Protein AF-A0A9E3RB54-F1 (afdb_monomer)

Secondary structure (DSSP, 8-state):
----------HHHHHHHHHHHHHHHHTT-HHHHHHHHHHHHHH-TTSTTHHHHHHHHHHHHHHT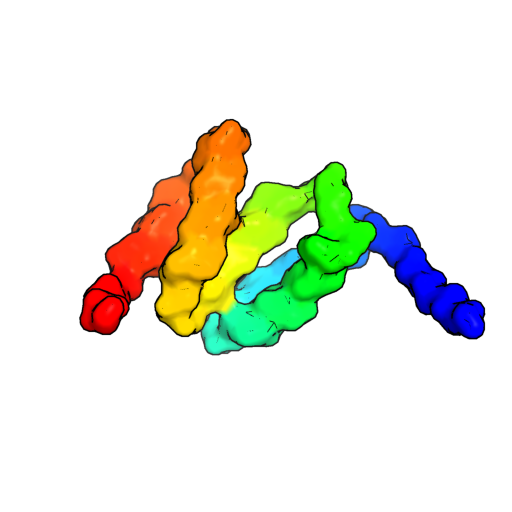T-HHHHHHHHHHHHHTT---HHHHHHHHTS-----

Nearest PDB structures (foldseek):
  6sn7-assembly1_D  TM=7.592E-01  e=3.018E-01  Escherichia coli
  2yhc-assembly1_A  TM=8.006E-01  e=1.336E+00  Escherichia coli BL21(DE3)
  5efr-assembly1_A  TM=7.717E-01  e=1.567E+00  Rhodothermus marinus
  5waq-assembly1_A  TM=6.931E-01  e=1.267E+00  Neisseria gonorrhoeae FA 1090
  2xev-assembly1_A  TM=7.670E-01  e=2.527E+00  Xanthomonas campestris

Radius of gyration: 14.22 Å; Cα contacts (8 Å, |Δi|>4): 94; chains: 1; bounding box: 31×40×40 Å

Mean predicted aligned error: 7.68 Å

pLDDT: mean 80.26, std 16.72, range [32.25, 97.06]

Foldseek 3Di:
DDPPPPPQCDPVLVVVLLVVLVVCLVVLNLVVSCVSLVVCVVPNPPDPCNLSSLLSNLLSCLSVVVLVVSVVSQVVCVVVVNRDPVSVVSSVVDPPPPD

Structure (mmCIF, N/CA/C/O backbone):
data_AF-A0A9E3RB54-F1
#
_entry.id   AF-A0A9E3RB54-F1
#
loop_
_atom_site.group_PDB
_atom_site.id
_atom_site.type_symbol
_atom_site.label_atom_id
_atom_site.label_alt_id
_atom_site.label_comp_id
_atom_site.label_asym_id
_atom_site.label_entity_id
_atom_site.label_seq_id
_atom_site.pdbx_PDB_ins_code
_atom_site.Cartn_x
_atom_site.Cartn_y
_atom_site.Cartn_z
_atom_site.occupancy
_atom_site.B_iso_or_equiv
_atom_site.auth_seq_id
_atom_site.auth_comp_id
_atom_site.auth_asym_id
_atom_site.auth_atom_id
_atom_site.pdbx_PDB_model_num
ATOM 1 N N . ARG A 1 1 ? 18.428 -25.695 -11.255 1.00 38.75 1 ARG A N 1
ATOM 2 C CA . ARG A 1 1 ? 18.640 -24.271 -10.910 1.00 38.75 1 ARG A CA 1
ATOM 3 C C . ARG A 1 1 ? 17.918 -23.487 -11.993 1.00 38.75 1 ARG A C 1
ATOM 5 O O . ARG A 1 1 ? 18.476 -23.298 -13.060 1.00 38.75 1 ARG A O 1
ATOM 12 N N . THR A 1 2 ? 16.621 -23.267 -11.813 1.00 39.12 2 THR A N 1
ATOM 13 C CA . THR A 1 2 ? 15.776 -22.613 -12.815 1.00 39.12 2 THR A CA 1
ATOM 14 C C . THR A 1 2 ? 16.006 -21.119 -12.698 1.00 39.12 2 THR A C 1
ATOM 16 O O . THR A 1 2 ? 15.720 -20.521 -11.663 1.00 39.12 2 THR A O 1
ATOM 19 N N . ASP A 1 3 ? 16.611 -20.575 -13.744 1.00 45.66 3 ASP A N 1
ATOM 20 C CA . ASP A 1 3 ? 16.7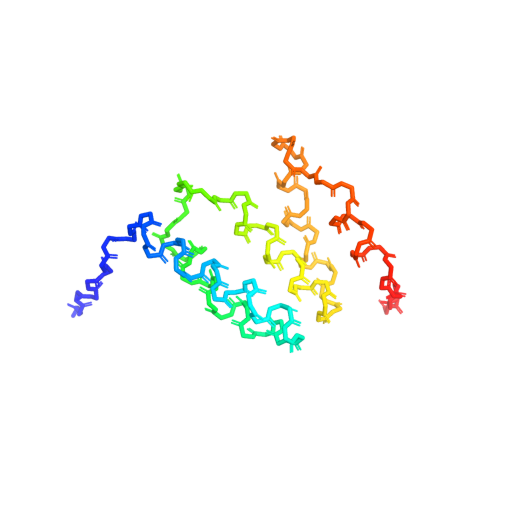87 -19.154 -13.987 1.00 45.66 3 ASP A CA 1
ATOM 21 C C . ASP A 1 3 ? 15.388 -18.557 -14.199 1.00 45.66 3 ASP A C 1
ATOM 23 O O . ASP A 1 3 ? 14.817 -18.620 -15.290 1.00 45.66 3 ASP A O 1
ATOM 27 N N . TRP A 1 4 ? 14.756 -18.093 -13.120 1.00 32.25 4 TRP A N 1
ATOM 28 C CA . TRP A 1 4 ? 13.556 -17.276 -13.235 1.00 32.25 4 TRP A CA 1
ATOM 29 C C . TRP A 1 4 ? 14.023 -15.910 -13.701 1.00 32.25 4 TRP A C 1
ATOM 31 O O . TRP A 1 4 ? 14.412 -15.075 -12.888 1.00 32.25 4 TRP A O 1
ATOM 41 N N . GLY A 1 5 ? 14.012 -15.723 -15.021 1.00 37.56 5 GLY A N 1
ATOM 42 C CA . GLY A 1 5 ? 14.182 -14.430 -15.660 1.00 37.56 5 GLY A CA 1
ATOM 43 C C . GLY A 1 5 ? 13.196 -13.437 -15.061 1.00 37.56 5 GLY A C 1
ATOM 44 O O . GLY A 1 5 ? 12.048 -13.341 -15.490 1.00 37.56 5 GLY A O 1
ATOM 45 N N . ALA A 1 6 ? 13.641 -12.705 -14.043 1.00 51.75 6 ALA A N 1
ATOM 46 C CA . ALA A 1 6 ? 12.993 -11.486 -13.627 1.00 51.75 6 ALA A CA 1
ATOM 47 C C . ALA A 1 6 ? 13.155 -10.540 -14.813 1.00 51.75 6 ALA A C 1
ATOM 49 O O . ALA A 1 6 ? 14.244 -10.018 -15.057 1.00 51.75 6 ALA A O 1
ATOM 50 N N . ALA A 1 7 ? 12.094 -10.398 -15.612 1.00 52.59 7 ALA A N 1
ATOM 51 C CA . ALA A 1 7 ? 12.030 -9.337 -16.601 1.00 52.59 7 ALA A CA 1
ATOM 52 C C . ALA A 1 7 ? 12.467 -8.040 -15.898 1.00 52.59 7 ALA A C 1
ATOM 54 O O . ALA A 1 7 ? 11.990 -7.786 -14.784 1.00 52.59 7 ALA A O 1
ATOM 55 N N . PRO A 1 8 ? 13.407 -7.267 -16.473 1.00 58.34 8 PRO A N 1
ATOM 56 C CA . PRO A 1 8 ? 13.888 -6.058 -15.829 1.00 58.34 8 PRO A CA 1
ATOM 57 C C . PRO A 1 8 ? 12.674 -5.178 -15.572 1.00 58.34 8 PRO A C 1
ATOM 59 O O . PRO A 1 8 ? 11.965 -4.823 -16.510 1.00 58.34 8 PRO A O 1
ATOM 62 N N . CYS A 1 9 ? 12.391 -4.888 -14.305 1.00 68.00 9 CYS A N 1
ATOM 63 C CA . CYS A 1 9 ? 11.248 -4.069 -13.957 1.00 68.00 9 CYS A CA 1
ATOM 64 C C . CYS A 1 9 ? 11.423 -2.682 -14.587 1.00 68.00 9 CYS A C 1
ATOM 66 O O . CYS A 1 9 ? 12.232 -1.867 -14.134 1.00 68.00 9 CYS A O 1
ATOM 68 N N . THR A 1 10 ? 10.685 -2.423 -15.663 1.00 80.06 10 THR 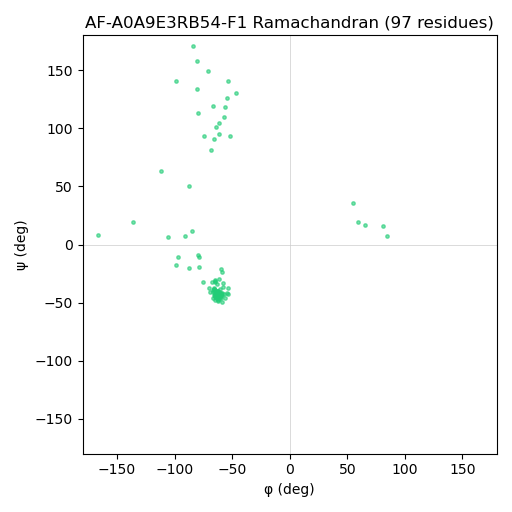A N 1
ATOM 69 C CA . THR A 1 10 ? 10.756 -1.140 -16.352 1.00 80.06 10 THR A CA 1
ATOM 70 C C . THR A 1 10 ? 9.914 -0.103 -15.613 1.00 80.06 10 THR A C 1
ATOM 72 O O . THR A 1 10 ? 8.961 -0.426 -14.903 1.00 80.06 10 THR A O 1
ATOM 75 N N . ILE A 1 11 ? 10.212 1.181 -15.829 1.00 80.69 11 ILE A N 1
ATOM 76 C CA . ILE A 1 11 ? 9.375 2.276 -15.312 1.00 80.69 11 ILE A CA 1
ATOM 77 C C . ILE A 1 11 ? 7.929 2.157 -15.824 1.00 80.69 11 ILE A C 1
ATOM 79 O O . ILE A 1 11 ? 6.990 2.480 -15.097 1.00 80.69 11 ILE A O 1
ATOM 83 N N . ALA A 1 12 ? 7.730 1.652 -17.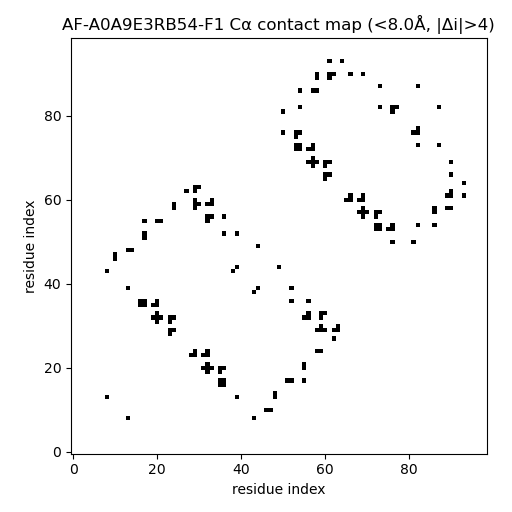046 1.00 84.38 12 ALA A N 1
ATOM 84 C CA . ALA A 1 12 ? 6.400 1.416 -17.601 1.00 84.38 12 ALA A CA 1
ATOM 85 C C . ALA A 1 12 ? 5.639 0.329 -16.822 1.00 84.38 12 ALA A C 1
ATOM 87 O O . ALA A 1 12 ? 4.471 0.531 -16.480 1.00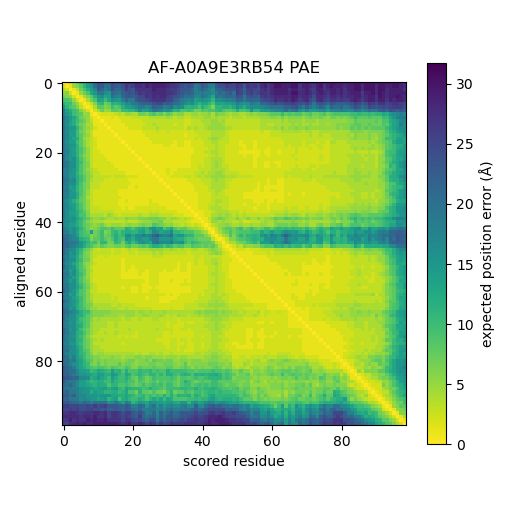 84.38 12 ALA A O 1
ATOM 88 N N . ASP A 1 13 ? 6.309 -0.771 -16.468 1.00 82.56 13 ASP A N 1
ATOM 89 C CA . ASP A 1 13 ? 5.718 -1.834 -15.649 1.00 82.56 13 ASP A CA 1
ATOM 90 C C . ASP A 1 13 ? 5.376 -1.336 -14.242 1.00 82.56 13 ASP A C 1
ATOM 92 O O . ASP A 1 13 ? 4.311 -1.661 -13.709 1.00 82.56 13 ASP A O 1
ATOM 96 N N . TYR A 1 14 ? 6.236 -0.497 -13.653 1.00 83.00 14 TYR A N 1
ATOM 97 C CA . TYR A 1 14 ? 5.952 0.135 -12.363 1.00 83.00 14 TYR A CA 1
ATOM 98 C C . TYR A 1 14 ? 4.735 1.038 -12.424 1.00 83.00 14 TYR A C 1
ATOM 100 O O . TYR A 1 14 ? 3.844 0.915 -11.587 1.00 83.00 14 TYR A O 1
ATOM 108 N N . LEU A 1 15 ? 4.661 1.911 -13.428 1.00 87.75 15 LEU A N 1
ATOM 109 C CA . LEU A 1 15 ? 3.514 2.791 -13.617 1.00 87.75 15 LEU A CA 1
ATOM 110 C C . LEU A 1 15 ? 2.219 1.997 -13.788 1.00 87.75 15 LEU A C 1
ATOM 112 O O . LEU A 1 15 ? 1.204 2.352 -13.188 1.00 87.75 15 LEU A O 1
ATOM 116 N N . ALA A 1 16 ? 2.243 0.920 -14.576 1.00 89.25 16 ALA A N 1
ATOM 117 C CA . ALA A 1 16 ? 1.078 0.070 -14.786 1.00 89.25 16 ALA A CA 1
ATOM 118 C C . ALA A 1 16 ? 0.616 -0.593 -13.477 1.00 89.25 16 ALA A C 1
ATOM 120 O O . ALA A 1 16 ? -0.566 -0.526 -13.132 1.00 89.25 16 ALA A O 1
ATOM 121 N N . ARG A 1 17 ? 1.547 -1.175 -12.711 1.00 89.25 17 ARG A N 1
ATOM 122 C CA . ARG A 1 17 ? 1.247 -1.825 -11.423 1.00 89.25 17 ARG A CA 1
ATOM 123 C C . ARG A 1 17 ? 0.772 -0.833 -10.369 1.00 89.25 17 ARG A C 1
ATOM 125 O O . ARG A 1 17 ? -0.210 -1.106 -9.685 1.00 89.25 17 ARG A O 1
ATOM 132 N N . LEU A 1 18 ? 1.417 0.326 -10.272 1.00 91.12 18 LEU A N 1
ATOM 133 C CA . LEU A 1 18 ? 1.034 1.387 -9.347 1.00 91.12 18 LEU A CA 1
ATOM 134 C C . LEU A 1 18 ? -0.371 1.915 -9.659 1.00 91.12 18 LEU A C 1
ATOM 136 O O . LEU A 1 18 ? -1.184 2.047 -8.747 1.00 91.12 18 LEU A O 1
ATOM 140 N N . ARG A 1 19 ? -0.697 2.151 -10.939 1.00 94.44 19 ARG A N 1
ATOM 141 C CA . ARG A 1 19 ? -2.056 2.540 -11.352 1.00 94.44 19 ARG A CA 1
ATOM 142 C C . ARG A 1 19 ? -3.085 1.476 -10.987 1.00 94.44 19 ARG A C 1
ATOM 144 O O . ARG A 1 19 ? -4.130 1.815 -10.441 1.00 94.44 19 ARG A O 1
ATOM 151 N N . ALA A 1 20 ? -2.787 0.203 -11.241 1.00 94.88 20 ALA A N 1
ATOM 152 C CA . ALA A 1 20 ? -3.677 -0.893 -10.867 1.00 94.88 20 ALA A CA 1
ATOM 153 C C . ALA A 1 20 ? -3.876 -0.971 -9.341 1.00 94.88 20 ALA A C 1
ATOM 155 O O . ALA A 1 20 ? -4.996 -1.169 -8.874 1.00 94.88 20 ALA A O 1
ATOM 156 N N . ALA A 1 21 ? -2.820 -0.754 -8.552 1.00 95.19 21 ALA A N 1
ATOM 157 C CA . ALA A 1 21 ? -2.912 -0.711 -7.095 1.00 95.19 21 ALA A CA 1
ATOM 158 C C . ALA A 1 21 ? -3.761 0.477 -6.609 1.00 95.19 21 ALA A C 1
ATOM 160 O O . ALA A 1 21 ? -4.606 0.310 -5.734 1.00 95.19 21 ALA A O 1
ATOM 161 N N . GLN A 1 22 ? -3.604 1.659 -7.209 1.00 94.25 22 GLN A N 1
ATOM 162 C CA . GLN A 1 22 ? -4.430 2.835 -6.909 1.00 94.25 22 GLN A CA 1
ATOM 163 C C . GLN A 1 22 ? -5.909 2.609 -7.252 1.00 94.25 22 GLN A C 1
ATOM 165 O O . GLN A 1 22 ? -6.783 2.996 -6.480 1.00 94.25 22 GLN A O 1
ATOM 170 N N . GLN A 1 23 ? -6.199 1.946 -8.374 1.00 97.06 23 GLN A N 1
ATOM 171 C CA . GLN A 1 23 ? -7.563 1.553 -8.739 1.00 97.06 23 GLN A CA 1
ATOM 172 C C . GLN A 1 23 ? -8.145 0.548 -7.740 1.00 97.06 23 GLN A C 1
ATOM 174 O O . GLN A 1 23 ? -9.289 0.704 -7.320 1.00 97.06 23 GLN A O 1
ATOM 179 N N . ALA A 1 24 ? -7.355 -0.438 -7.307 1.00 96.06 24 ALA A N 1
ATOM 180 C CA . ALA A 1 24 ? -7.772 -1.386 -6.277 1.00 96.06 24 ALA A CA 1
ATOM 181 C C . ALA A 1 24 ? -8.073 -0.682 -4.942 1.00 96.06 24 ALA A C 1
ATOM 183 O O . ALA A 1 24 ? -9.094 -0.967 -4.323 1.00 96.06 24 ALA A O 1
ATOM 184 N N . LEU A 1 25 ? -7.251 0.290 -4.531 1.00 93.25 25 LEU A N 1
ATOM 185 C CA . LEU A 1 25 ? -7.506 1.114 -3.342 1.00 93.25 25 LEU A CA 1
ATOM 186 C C . LEU A 1 25 ? -8.789 1.941 -3.461 1.00 93.25 25 LEU A C 1
ATOM 188 O O . LEU A 1 25 ? -9.552 2.025 -2.500 1.00 93.25 25 LEU A O 1
ATOM 192 N N . ALA A 1 26 ? -9.041 2.539 -4.628 1.00 92.75 26 ALA A N 1
ATOM 193 C CA . ALA A 1 26 ? -10.269 3.291 -4.886 1.00 92.75 26 ALA A CA 1
ATOM 194 C C . ALA A 1 26 ? -11.517 2.392 -4.853 1.00 92.75 26 ALA A C 1
ATOM 196 O O . ALA A 1 26 ? -12.584 2.833 -4.437 1.00 92.75 26 ALA A O 1
ATOM 197 N N . ALA A 1 27 ? -11.371 1.125 -5.244 1.00 94.81 27 ALA A N 1
ATOM 198 C CA . ALA A 1 27 ? -12.415 0.107 -5.190 1.00 94.81 27 ALA A CA 1
ATOM 199 C C . ALA A 1 27 ? -12.526 -0.604 -3.825 1.00 94.81 27 ALA A C 1
ATOM 201 O O . ALA A 1 27 ? -13.204 -1.625 -3.737 1.00 94.81 27 ALA A O 1
ATOM 202 N N . LEU A 1 28 ? -11.861 -0.101 -2.773 1.00 92.31 28 LEU A N 1
ATOM 203 C CA . LEU A 1 28 ? -11.827 -0.715 -1.437 1.00 92.31 28 LEU A CA 1
ATOM 204 C C . LEU A 1 28 ? -11.342 -2.178 -1.446 1.00 92.31 28 LEU A C 1
ATOM 206 O O . LEU A 1 28 ? -11.787 -3.005 -0.653 1.00 92.31 28 LEU A O 1
ATOM 210 N N . ALA A 1 29 ? -10.390 -2.495 -2.327 1.00 95.62 29 ALA A N 1
ATOM 211 C CA . ALA A 1 29 ? -9.718 -3.790 -2.417 1.00 95.62 29 ALA A CA 1
ATOM 212 C C . ALA A 1 29 ? -8.231 -3.685 -2.003 1.00 95.62 29 ALA A C 1
ATOM 214 O O . ALA A 1 29 ? -7.334 -3.933 -2.818 1.00 95.62 29 ALA A O 1
ATOM 215 N N . PRO A 1 30 ? -7.920 -3.322 -0.743 1.00 94.69 30 PRO A N 1
ATOM 216 C CA . PRO A 1 30 ? -6.548 -3.058 -0.308 1.00 94.69 30 PRO A CA 1
ATOM 217 C C . PRO A 1 30 ? -5.638 -4.293 -0.354 1.00 94.69 30 PRO A C 1
ATOM 219 O O . PRO A 1 30 ? -4.460 -4.163 -0.681 1.00 94.69 30 PRO A O 1
ATOM 222 N N . GLN A 1 31 ? -6.168 -5.501 -0.129 1.00 96.69 31 GLN A N 1
ATOM 223 C CA . GLN A 1 31 ? -5.386 -6.739 -0.255 1.00 96.69 31 GLN A CA 1
ATOM 224 C C . GLN A 1 31 ? -4.834 -6.905 -1.679 1.00 96.69 31 GLN A C 1
ATOM 226 O O . GLN A 1 31 ? -3.655 -7.199 -1.875 1.00 96.69 31 GLN A O 1
ATOM 231 N N . ARG A 1 32 ? -5.668 -6.611 -2.685 1.00 96.12 32 ARG A N 1
ATOM 232 C CA . ARG A 1 32 ? -5.271 -6.654 -4.092 1.00 96.12 32 ARG A CA 1
ATOM 233 C C . ARG A 1 32 ? -4.217 -5.597 -4.415 1.00 96.12 32 ARG A C 1
ATOM 235 O O . ARG A 1 32 ? -3.298 -5.865 -5.184 1.00 96.12 32 ARG A O 1
ATOM 242 N N . ALA A 1 33 ? -4.321 -4.410 -3.818 1.00 95.38 33 ALA A N 1
ATOM 243 C CA . ALA A 1 33 ? -3.298 -3.378 -3.960 1.00 95.38 33 ALA A CA 1
ATOM 244 C C . ALA A 1 33 ? -1.935 -3.855 -3.423 1.00 95.38 33 ALA A C 1
ATOM 246 O O . ALA A 1 33 ? -0.921 -3.657 -4.090 1.00 95.38 33 ALA A O 1
ATOM 247 N N . LEU A 1 34 ? -1.906 -4.546 -2.276 1.00 94.62 34 LEU A N 1
ATOM 248 C CA . LEU A 1 34 ? -0.675 -5.127 -1.724 1.00 94.62 34 LEU A CA 1
ATOM 249 C C . LEU A 1 34 ? -0.065 -6.194 -2.636 1.00 94.62 34 LEU A C 1
ATOM 251 O O . LEU A 1 34 ? 1.138 -6.161 -2.883 1.00 94.62 34 LEU A O 1
ATOM 255 N N . GLU A 1 35 ? -0.875 -7.104 -3.180 1.00 94.12 35 GLU A N 1
ATOM 256 C CA . GLU A 1 35 ? -0.410 -8.129 -4.128 1.00 94.12 35 GLU A CA 1
ATOM 257 C C . GLU A 1 35 ? 0.237 -7.515 -5.375 1.00 94.12 35 GLU A C 1
ATOM 259 O O . GLU A 1 35 ? 1.270 -7.986 -5.850 1.00 94.12 35 GLU A O 1
ATOM 264 N N . LEU A 1 36 ? -0.362 -6.445 -5.905 1.00 91.81 36 LEU A N 1
ATOM 265 C CA . LEU A 1 36 ? 0.142 -5.746 -7.088 1.00 91.81 36 LEU A CA 1
ATOM 266 C C . LEU A 1 36 ? 1.477 -5.040 -6.820 1.00 91.81 36 LEU A C 1
ATOM 268 O O . LEU A 1 36 ? 2.311 -4.955 -7.727 1.00 91.81 36 LEU A O 1
ATOM 272 N N . LEU A 1 37 ? 1.679 -4.566 -5.587 1.00 89.81 37 LEU A N 1
ATOM 273 C CA . LEU A 1 37 ? 2.895 -3.889 -5.137 1.00 89.81 37 LEU A CA 1
ATOM 274 C C . LEU A 1 37 ? 3.975 -4.856 -4.622 1.00 89.81 37 LEU A C 1
ATOM 276 O O . LEU A 1 37 ? 5.140 -4.479 -4.590 1.00 89.81 37 LEU A O 1
ATOM 280 N N . ALA A 1 38 ? 3.652 -6.094 -4.241 1.00 88.56 38 ALA A N 1
ATOM 281 C CA . ALA A 1 38 ? 4.622 -7.033 -3.662 1.00 88.56 38 ALA A CA 1
ATOM 282 C C . ALA A 1 38 ? 5.889 -7.258 -4.520 1.00 88.56 38 ALA A C 1
ATOM 284 O O . ALA A 1 38 ? 6.986 -7.201 -3.959 1.00 88.56 38 ALA A O 1
ATOM 285 N N . PRO A 1 39 ? 5.801 -7.413 -5.860 1.00 81.00 39 PRO A N 1
ATOM 286 C CA . PRO A 1 39 ? 6.989 -7.570 -6.703 1.00 81.00 39 PRO A CA 1
ATOM 287 C C . PRO A 1 39 ? 7.942 -6.368 -6.653 1.00 81.00 39 PRO A C 1
ATOM 289 O O . PRO A 1 39 ? 9.152 -6.543 -6.779 1.00 81.00 39 PRO A O 1
ATOM 292 N N . TYR A 1 40 ? 7.417 -5.157 -6.423 1.00 78.06 40 TYR A N 1
ATOM 293 C CA . TYR A 1 40 ? 8.227 -3.943 -6.292 1.00 78.06 40 TYR A CA 1
ATOM 294 C C . TYR A 1 40 ? 9.231 -4.074 -5.140 1.00 78.06 40 TYR A C 1
ATOM 296 O O . TYR A 1 40 ? 10.433 -3.875 -5.309 1.00 78.06 40 TYR A O 1
A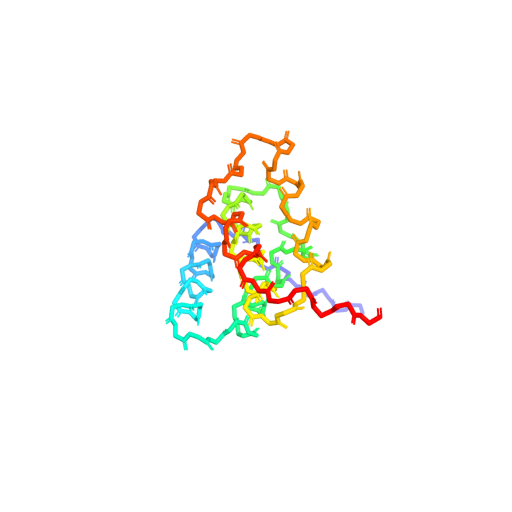TOM 304 N N . PHE A 1 41 ? 8.739 -4.500 -3.978 1.00 77.62 41 PHE A N 1
ATOM 305 C CA . PHE A 1 41 ? 9.532 -4.599 -2.756 1.00 77.62 41 PHE A CA 1
ATOM 306 C C . PHE A 1 41 ? 10.434 -5.840 -2.689 1.00 77.62 41 PHE A C 1
ATOM 308 O O . PHE A 1 41 ? 11.270 -5.919 -1.795 1.00 77.62 41 PHE A O 1
ATOM 315 N N . GLN A 1 42 ? 10.273 -6.804 -3.601 1.00 78.81 42 GLN A N 1
ATOM 316 C CA . GLN A 1 42 ? 11.012 -8.074 -3.581 1.00 78.81 42 GLN A CA 1
ATOM 317 C C . GLN A 1 42 ? 12.221 -8.125 -4.523 1.00 78.81 42 GLN A C 1
ATOM 319 O O . GLN A 1 42 ? 13.079 -8.986 -4.349 1.00 78.81 42 GLN A O 1
ATOM 324 N N . GLY A 1 43 ? 12.325 -7.233 -5.508 1.00 68.38 43 GLY A N 1
ATOM 325 C CA . GLY A 1 43 ? 13.457 -7.279 -6.447 1.00 68.38 43 GLY A CA 1
ATOM 326 C C . GLY A 1 43 ? 13.640 -6.040 -7.310 1.00 68.38 43 GLY A C 1
ATOM 327 O O . GLY A 1 43 ? 14.440 -6.055 -8.239 1.00 68.38 43 GLY A O 1
ATOM 328 N N . CYS A 1 44 ? 12.884 -4.984 -7.020 1.00 64.44 44 CYS A N 1
ATOM 329 C CA . CYS A 1 44 ? 12.678 -3.854 -7.911 1.00 64.44 44 CYS A CA 1
ATOM 330 C C . CYS A 1 44 ? 12.766 -2.500 -7.161 1.00 64.44 44 CYS A C 1
ATOM 332 O O . CYS A 1 44 ? 12.301 -1.462 -7.631 1.00 64.44 44 CYS A O 1
ATOM 334 N N . SER A 1 45 ? 13.398 -2.518 -5.980 1.00 62.00 45 SER A N 1
ATOM 335 C CA . SER A 1 45 ? 13.602 -1.371 -5.085 1.00 62.00 45 SER A CA 1
ATOM 336 C C . SER A 1 45 ? 14.617 -0.361 -5.632 1.00 62.00 45 SER A C 1
ATOM 338 O O . SER A 1 45 ? 15.576 -0.750 -6.299 1.00 62.00 45 SER A O 1
ATOM 340 N N . GLY A 1 46 ? 14.448 0.926 -5.304 1.00 62.81 46 GLY A N 1
ATOM 341 C CA . GLY A 1 46 ? 15.352 2.010 -5.718 1.00 62.81 46 GLY A CA 1
ATOM 342 C C . GLY A 1 46 ? 15.083 2.602 -7.109 1.00 62.81 46 GLY A C 1
ATOM 343 O O . GLY A 1 46 ? 15.875 3.404 -7.602 1.00 62.81 46 GLY A O 1
ATOM 344 N N . GLY A 1 47 ? 13.984 2.207 -7.760 1.00 68.31 47 GLY A N 1
ATOM 345 C CA . GLY A 1 47 ? 13.543 2.761 -9.043 1.00 68.31 47 GLY A CA 1
ATOM 346 C C . GLY A 1 47 ? 12.729 4.056 -8.920 1.00 68.31 47 GLY A C 1
ATOM 347 O O . GLY A 1 47 ? 12.294 4.450 -7.837 1.00 68.31 47 GLY A O 1
ATOM 348 N N . ALA A 1 48 ? 12.460 4.702 -10.060 1.00 72.06 48 ALA A N 1
ATOM 349 C CA . ALA A 1 48 ? 11.482 5.787 -10.128 1.00 72.06 48 ALA A CA 1
ATOM 350 C C . ALA A 1 48 ? 10.126 5.317 -9.563 1.00 72.06 48 ALA A C 1
ATOM 352 O O . ALA A 1 48 ? 9.705 4.196 -9.845 1.00 72.06 48 ALA A O 1
ATOM 353 N N . LEU A 1 49 ? 9.440 6.194 -8.819 1.00 84.00 49 LEU A N 1
ATOM 354 C CA . LEU A 1 49 ? 8.130 5.972 -8.176 1.00 84.00 49 LEU A CA 1
ATOM 355 C C . LEU A 1 49 ? 8.130 5.210 -6.837 1.00 84.00 49 LEU A C 1
ATOM 357 O O . LEU A 1 49 ? 7.084 4.750 -6.375 1.00 84.00 49 LEU A O 1
ATOM 361 N N . GLU A 1 50 ? 9.290 5.081 -6.192 1.00 86.81 50 GLU A N 1
ATOM 362 C CA . GLU A 1 50 ? 9.416 4.433 -4.879 1.00 86.81 50 GLU A CA 1
ATOM 363 C C . GLU A 1 50 ? 8.525 5.079 -3.812 1.00 86.81 50 GLU A C 1
ATOM 365 O O . GLU A 1 50 ? 7.837 4.390 -3.060 1.00 86.81 50 GLU A O 1
ATOM 370 N N . GLN A 1 51 ? 8.465 6.412 -3.788 1.00 90.00 51 GLN A N 1
ATOM 371 C CA . GLN A 1 51 ? 7.649 7.148 -2.823 1.00 90.00 51 GLN A CA 1
ATOM 372 C C . GLN A 1 51 ? 6.158 6.854 -3.013 1.00 90.00 51 GLN A C 1
ATOM 374 O O . GLN A 1 51 ? 5.430 6.637 -2.047 1.00 90.00 51 GLN A O 1
ATOM 379 N N . GLU A 1 52 ? 5.696 6.798 -4.256 1.00 91.38 52 GLU A N 1
ATOM 380 C CA . GLU A 1 52 ? 4.318 6.488 -4.600 1.00 91.38 52 GLU A CA 1
ATOM 381 C C . GLU A 1 52 ? 3.962 5.044 -4.241 1.00 91.38 52 GLU A C 1
ATOM 383 O O . GLU A 1 52 ? 2.866 4.798 -3.734 1.00 91.38 52 GLU A O 1
ATOM 388 N N . ALA A 1 53 ? 4.885 4.100 -4.447 1.00 91.06 53 ALA A N 1
ATOM 389 C CA . ALA A 1 53 ? 4.704 2.709 -4.046 1.00 91.06 53 ALA A CA 1
ATOM 390 C C . ALA A 1 53 ? 4.610 2.566 -2.518 1.00 91.06 53 ALA A C 1
ATOM 392 O O . ALA A 1 53 ? 3.693 1.907 -2.023 1.00 91.06 53 ALA A O 1
ATOM 393 N N . HIS A 1 54 ? 5.492 3.233 -1.764 1.00 92.31 54 HIS A N 1
ATOM 394 C CA . HIS A 1 54 ? 5.420 3.290 -0.300 1.00 92.31 54 HIS A CA 1
ATOM 395 C C . HIS A 1 54 ? 4.116 3.938 0.184 1.00 92.31 54 HIS A C 1
ATOM 397 O O . HIS A 1 54 ? 3.467 3.415 1.087 1.00 92.31 54 HIS A O 1
ATOM 403 N N . ALA A 1 55 ? 3.678 5.035 -0.440 1.00 93.06 55 ALA A N 1
ATOM 404 C CA . ALA A 1 55 ? 2.428 5.703 -0.079 1.00 93.06 55 ALA A CA 1
ATOM 405 C C . ALA A 1 55 ? 1.198 4.824 -0.357 1.00 93.06 55 ALA A C 1
ATOM 407 O O . ALA A 1 55 ? 0.307 4.725 0.487 1.00 93.06 55 ALA A O 1
ATOM 408 N N . ALA A 1 56 ? 1.151 4.156 -1.512 1.00 93.38 56 ALA A N 1
ATOM 409 C CA . ALA A 1 56 ? 0.072 3.234 -1.857 1.00 93.38 56 ALA A CA 1
ATOM 410 C C . ALA A 1 56 ? 0.045 2.012 -0.923 1.00 93.38 56 ALA A C 1
ATOM 412 O O . ALA A 1 56 ? -1.031 1.610 -0.476 1.00 93.38 56 ALA A O 1
ATOM 413 N N . ARG A 1 57 ? 1.213 1.458 -0.568 1.00 94.06 57 ARG A N 1
ATOM 414 C CA . ARG A 1 57 ? 1.312 0.359 0.401 1.00 94.06 57 ARG A CA 1
ATOM 415 C C . ARG A 1 57 ? 0.844 0.788 1.792 1.00 94.06 57 ARG A C 1
ATOM 417 O O . ARG A 1 57 ? 0.031 0.084 2.384 1.00 94.06 57 ARG A O 1
ATOM 424 N N . ALA A 1 58 ? 1.275 1.956 2.270 1.00 93.38 58 ALA A N 1
ATOM 425 C CA . ALA A 1 58 ? 0.813 2.517 3.538 1.00 93.38 58 ALA A CA 1
ATOM 426 C C . ALA A 1 58 ? -0.716 2.669 3.569 1.00 93.38 58 ALA A C 1
ATOM 428 O O . ALA A 1 58 ? -1.350 2.240 4.529 1.00 93.38 58 ALA A O 1
ATOM 429 N N . LEU A 1 59 ? -1.326 3.213 2.506 1.00 92.25 59 LEU A N 1
ATOM 430 C CA . LEU A 1 59 ? -2.788 3.323 2.401 1.00 92.25 59 LEU A CA 1
ATOM 431 C C . LEU A 1 59 ? -3.476 1.962 2.471 1.00 92.25 59 LEU A C 1
ATOM 433 O O . LEU A 1 59 ? -4.455 1.822 3.200 1.00 92.25 59 LEU A O 1
ATOM 437 N N . ALA A 1 60 ? -2.970 0.971 1.736 1.00 94.12 60 ALA A N 1
ATOM 438 C CA . ALA A 1 60 ? -3.531 -0.375 1.731 1.00 94.12 60 ALA A CA 1
ATOM 439 C C . ALA A 1 60 ? -3.475 -1.015 3.125 1.00 94.12 60 ALA A C 1
ATOM 441 O O . ALA A 1 60 ? -4.477 -1.536 3.607 1.00 94.12 60 ALA A O 1
ATOM 442 N N . LEU A 1 61 ? -2.321 -0.926 3.793 1.00 93.75 61 LEU A N 1
ATOM 443 C CA . LEU A 1 61 ? -2.128 -1.453 5.145 1.00 93.75 61 LEU A CA 1
ATOM 444 C C . LEU A 1 61 ? -3.030 -0.749 6.158 1.00 93.75 61 LEU A C 1
ATOM 446 O O . LEU A 1 61 ? -3.624 -1.412 7.001 1.00 93.75 61 LEU A O 1
ATOM 450 N N . CYS A 1 62 ? -3.195 0.569 6.045 1.00 91.19 62 CYS A N 1
ATOM 451 C CA . CYS A 1 62 ? -4.127 1.307 6.888 1.00 91.19 62 CYS A CA 1
ATOM 452 C C . CYS A 1 62 ? -5.579 0.878 6.626 1.00 91.19 62 CYS A C 1
ATOM 454 O O . CYS A 1 62 ? -6.272 0.528 7.569 1.00 91.19 62 CYS A O 1
ATOM 456 N N . GLN A 1 63 ? -6.041 0.779 5.375 1.00 90.44 63 GLN A N 1
ATOM 457 C CA . GLN A 1 63 ? -7.397 0.276 5.082 1.00 90.44 63 GLN A CA 1
ATOM 458 C C . GLN A 1 63 ? -7.658 -1.150 5.610 1.00 90.44 63 GLN A C 1
ATOM 460 O O . GLN A 1 63 ? -8.808 -1.511 5.838 1.00 90.44 63 GLN A O 1
ATOM 465 N N . LEU A 1 64 ? -6.606 -1.949 5.807 1.00 91.56 64 LEU A N 1
ATOM 466 C CA . LEU A 1 64 ? -6.659 -3.287 6.407 1.00 91.56 64 LEU A CA 1
ATOM 467 C C . LEU A 1 64 ? -6.465 -3.292 7.933 1.00 91.56 64 LEU A C 1
ATOM 469 O O . LEU A 1 64 ? -6.285 -4.361 8.510 1.00 91.56 64 LEU A O 1
ATOM 473 N N . GLU A 1 65 ? -6.429 -2.124 8.577 1.00 90.00 65 GLU A N 1
ATOM 474 C CA . GLU A 1 65 ? -6.156 -1.948 10.012 1.00 90.00 65 GLU A CA 1
ATOM 475 C C . GLU A 1 65 ? -4.786 -2.499 10.464 1.00 90.00 65 GLU A C 1
ATOM 477 O O . GLU A 1 65 ? -4.513 -2.668 11.652 1.00 90.00 65 GLU A O 1
ATOM 482 N N . GLN A 1 66 ? -3.854 -2.704 9.529 1.00 90.56 66 GLN A N 1
ATOM 483 C CA . GLN A 1 66 ? -2.478 -3.142 9.787 1.00 90.56 66 GLN A CA 1
ATOM 484 C C . GLN A 1 66 ? -1.559 -1.940 10.055 1.00 90.56 66 GLN A C 1
ATOM 486 O O . GLN A 1 66 ? -0.487 -1.794 9.462 1.00 90.56 66 GLN A O 1
ATOM 491 N N . VAL A 1 67 ? -1.986 -1.056 10.959 1.00 85.06 67 VAL A N 1
ATOM 492 C CA . VAL A 1 67 ? -1.312 0.221 11.260 1.00 85.06 67 VAL A CA 1
ATOM 493 C C . VAL A 1 67 ? 0.169 0.049 11.644 1.00 85.06 67 VAL A C 1
ATOM 495 O O . VAL A 1 67 ? 0.989 0.810 11.124 1.00 85.06 67 VAL A O 1
ATOM 498 N N . PRO A 1 68 ? 0.576 -0.952 12.457 1.00 87.31 68 PRO A N 1
ATOM 499 C CA . PRO A 1 68 ? 1.994 -1.152 12.768 1.00 87.31 68 PRO A CA 1
ATOM 500 C C . PRO A 1 68 ? 2.851 -1.437 11.528 1.00 87.31 68 PRO A C 1
ATOM 502 O O . PRO A 1 68 ? 3.962 -0.923 11.417 1.00 87.31 68 PRO A O 1
ATOM 505 N N . ALA A 1 69 ? 2.327 -2.206 10.569 1.00 86.94 69 ALA A N 1
ATOM 506 C CA . ALA A 1 69 ? 3.022 -2.484 9.316 1.00 86.94 69 ALA A CA 1
ATOM 507 C C . ALA A 1 69 ? 3.087 -1.234 8.422 1.00 86.94 69 ALA A C 1
ATOM 509 O O . ALA A 1 69 ? 4.114 -0.980 7.794 1.00 86.94 69 ALA A O 1
ATOM 510 N N . ALA A 1 70 ? 2.028 -0.416 8.410 1.00 90.25 70 ALA A N 1
ATOM 511 C CA . ALA A 1 70 ? 2.003 0.844 7.668 1.00 90.25 70 ALA A CA 1
ATOM 512 C C . ALA A 1 70 ? 3.020 1.868 8.202 1.00 90.25 70 ALA A C 1
ATOM 514 O O . ALA A 1 70 ? 3.553 2.668 7.432 1.00 90.25 70 ALA A O 1
ATOM 515 N N . GLN A 1 71 ? 3.323 1.845 9.507 1.00 88.81 71 GLN A N 1
ATOM 516 C CA . GLN A 1 71 ? 4.233 2.807 10.136 1.00 88.81 71 GLN A CA 1
ATOM 517 C C . GLN A 1 71 ? 5.629 2.795 9.501 1.00 88.81 71 GLN A C 1
ATOM 519 O O . GLN A 1 71 ? 6.227 3.856 9.332 1.00 88.81 71 GLN A O 1
ATOM 524 N N . ALA A 1 72 ? 6.127 1.623 9.097 1.00 90.19 72 ALA A N 1
ATOM 525 C CA . ALA A 1 72 ? 7.422 1.508 8.431 1.00 90.19 72 ALA A CA 1
ATOM 526 C C . ALA A 1 72 ? 7.469 2.321 7.124 1.00 90.19 72 ALA A C 1
ATOM 528 O O . ALA A 1 72 ? 8.441 3.032 6.868 1.00 90.19 72 ALA A O 1
ATOM 5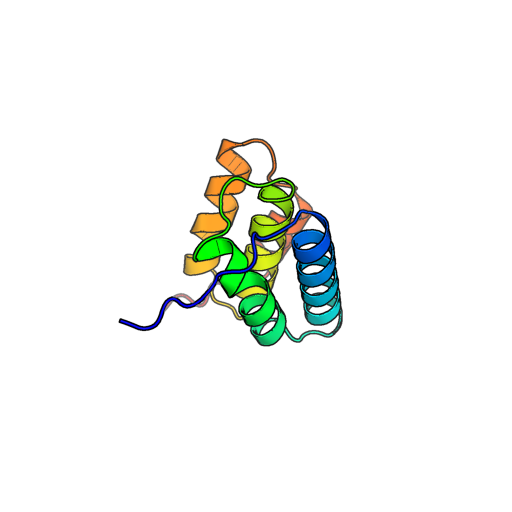29 N N . ASP A 1 73 ? 6.396 2.276 6.330 1.00 91.44 73 ASP A N 1
ATOM 530 C CA . ASP A 1 73 ? 6.268 3.066 5.103 1.00 91.44 73 ASP A CA 1
ATOM 531 C C . ASP A 1 73 ? 6.116 4.564 5.391 1.00 91.44 73 ASP A C 1
ATOM 533 O O . ASP A 1 73 ? 6.723 5.395 4.715 1.00 91.44 73 ASP A O 1
ATOM 537 N N . LEU A 1 74 ? 5.339 4.927 6.415 1.00 90.06 74 LEU A N 1
ATOM 538 C CA . LEU A 1 74 ? 5.136 6.326 6.799 1.00 90.06 74 LEU A CA 1
ATOM 539 C C . LEU A 1 74 ? 6.428 6.983 7.298 1.00 90.06 74 LEU A C 1
ATOM 541 O O . LEU A 1 74 ? 6.737 8.105 6.891 1.00 90.06 74 LEU A O 1
ATOM 545 N N . GLU A 1 75 ? 7.202 6.294 8.139 1.00 90.81 75 GLU A N 1
ATOM 546 C CA . GLU A 1 75 ? 8.505 6.785 8.599 1.00 90.81 75 GLU A CA 1
ATOM 547 C C . GLU A 1 75 ? 9.509 6.864 7.445 1.00 90.81 75 GLU A C 1
ATOM 549 O O . GLU A 1 75 ? 10.243 7.849 7.336 1.00 90.81 75 GLU A O 1
ATOM 554 N N . TRP A 1 76 ? 9.494 5.893 6.524 1.00 91.00 76 TRP A N 1
ATOM 555 C CA . TRP A 1 76 ? 10.331 5.936 5.324 1.00 91.00 76 TRP A CA 1
ATOM 556 C C . TRP A 1 76 ? 10.031 7.172 4.460 1.00 91.00 76 TRP A C 1
ATOM 558 O O . TRP A 1 76 ? 10.958 7.863 4.022 1.00 91.00 76 TRP A O 1
ATOM 568 N N . LEU A 1 77 ? 8.745 7.491 4.261 1.00 91.50 77 LEU A N 1
ATOM 569 C CA . LEU A 1 77 ? 8.298 8.674 3.517 1.00 91.50 77 LEU A CA 1
ATOM 570 C C . LEU A 1 77 ? 8.659 9.970 4.245 1.00 91.50 77 LEU A C 1
ATOM 572 O O . LEU A 1 77 ? 9.097 10.935 3.617 1.00 91.50 77 LEU A O 1
ATOM 576 N N . LYS A 1 78 ? 8.499 9.999 5.571 1.00 90.25 78 LYS A N 1
ATOM 577 C CA . LYS A 1 78 ? 8.839 11.152 6.410 1.00 90.25 78 LYS A CA 1
ATOM 578 C C . LYS A 1 78 ? 10.329 11.467 6.349 1.00 90.25 78 LYS A C 1
ATOM 580 O O . LYS A 1 78 ? 10.686 12.622 6.134 1.00 90.25 78 LYS A O 1
ATOM 585 N N . ALA A 1 79 ? 11.182 10.449 6.452 1.00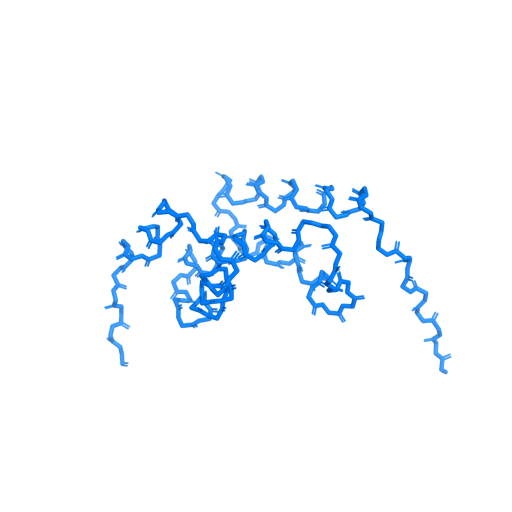 90.31 79 ALA A N 1
ATOM 586 C CA . ALA A 1 79 ? 12.635 10.592 6.365 1.00 90.31 79 ALA A CA 1
ATOM 587 C C . ALA A 1 79 ? 13.109 11.188 5.024 1.00 90.31 79 ALA A C 1
ATOM 589 O O . ALA A 1 79 ? 14.204 11.737 4.947 1.00 90.31 79 ALA A O 1
ATOM 590 N N . ARG A 1 80 ? 12.282 11.109 3.974 1.00 89.94 80 ARG A N 1
ATOM 591 C CA . ARG A 1 80 ? 12.560 11.640 2.630 1.00 89.94 80 ARG A CA 1
ATOM 592 C C . ARG A 1 80 ? 11.788 12.917 2.294 1.00 89.94 80 ARG A C 1
ATOM 594 O O . ARG A 1 80 ? 11.820 13.356 1.150 1.00 89.94 80 ARG A O 1
ATOM 601 N N . GLY A 1 81 ? 11.067 13.498 3.257 1.00 88.50 81 GLY A N 1
ATOM 602 C CA . GLY A 1 81 ? 10.229 14.681 3.027 1.00 88.50 81 GLY A CA 1
ATOM 603 C C . GLY A 1 81 ? 9.040 14.433 2.086 1.00 88.50 81 GLY A C 1
ATOM 604 O O . GLY A 1 81 ? 8.460 15.381 1.567 1.00 88.50 81 GLY A O 1
ATOM 605 N N . ALA A 1 82 ? 8.674 13.168 1.863 1.00 86.81 82 ALA A N 1
ATOM 606 C CA . ALA A 1 82 ? 7.628 12.745 0.931 1.00 86.81 82 ALA A CA 1
ATOM 607 C C . ALA A 1 82 ? 6.273 12.490 1.614 1.00 86.81 82 ALA A C 1
ATOM 609 O O . ALA A 1 82 ? 5.253 12.307 0.944 1.00 86.81 82 ALA A O 1
ATOM 610 N N . LEU A 1 83 ? 6.242 12.462 2.951 1.00 81.25 83 LEU A N 1
ATOM 611 C CA . LEU A 1 83 ? 5.016 12.232 3.710 1.00 81.25 83 LEU A CA 1
ATOM 612 C C . LEU A 1 83 ? 4.041 13.404 3.530 1.00 81.25 83 LEU A C 1
ATOM 614 O O . LEU A 1 83 ? 4.323 14.537 3.915 1.00 81.25 83 LEU A O 1
ATOM 618 N N . ARG A 1 84 ? 2.854 13.117 2.984 1.00 79.19 84 ARG A N 1
ATOM 619 C CA . ARG A 1 84 ? 1.784 14.107 2.801 1.00 79.19 84 ARG A CA 1
ATOM 620 C C . ARG A 1 84 ? 0.746 14.017 3.918 1.00 79.19 84 ARG A C 1
ATOM 622 O O . ARG A 1 84 ? 0.331 12.926 4.304 1.00 79.19 84 ARG A O 1
ATOM 629 N N . ALA A 1 85 ? 0.249 15.168 4.371 1.00 71.75 85 ALA A N 1
ATOM 630 C CA . ALA A 1 85 ? -0.725 15.259 5.466 1.00 71.75 85 ALA A CA 1
ATOM 631 C C . ALA A 1 85 ? -2.003 14.397 5.288 1.00 71.75 85 ALA A C 1
ATOM 633 O O . ALA A 1 85 ? -2.460 13.820 6.277 1.00 71.75 85 ALA A O 1
ATOM 634 N N . PRO A 1 86 ? -2.586 14.239 4.078 1.00 74.50 86 PRO A N 1
ATOM 635 C CA . PRO A 1 86 ? -3.749 13.365 3.878 1.00 74.50 86 PRO A CA 1
ATOM 636 C C . PRO A 1 86 ? -3.468 11.884 4.173 1.00 74.50 86 PRO A C 1
ATOM 638 O O . PRO A 1 86 ? -4.331 11.187 4.707 1.00 74.50 86 PRO A O 1
ATOM 641 N N . LEU A 1 87 ? -2.252 11.411 3.884 1.00 74.38 87 LEU A N 1
ATOM 642 C CA . LEU A 1 87 ? -1.844 10.029 4.142 1.00 74.38 87 LEU A CA 1
ATOM 643 C C . LEU A 1 87 ? -1.786 9.755 5.650 1.00 74.38 87 LEU A C 1
ATOM 645 O O . LEU A 1 87 ? -2.351 8.780 6.138 1.00 74.38 87 LEU A O 1
ATOM 649 N N . GLN A 1 88 ? -1.182 10.682 6.395 1.00 69.94 88 GLN A N 1
ATOM 650 C CA . GLN A 1 88 ? -1.077 10.596 7.848 1.00 69.94 88 GLN A CA 1
ATOM 651 C C . GLN A 1 88 ? -2.454 10.588 8.530 1.00 69.94 88 GLN A C 1
ATOM 653 O O . GLN A 1 88 ? -2.680 9.807 9.451 1.00 69.94 88 GLN A O 1
ATOM 658 N N . LYS A 1 89 ? -3.399 11.409 8.049 1.00 74.69 89 LYS A N 1
ATOM 659 C CA . LYS A 1 89 ? -4.778 11.434 8.567 1.00 74.69 89 LYS A CA 1
ATOM 660 C C . LYS A 1 89 ? -5.535 10.136 8.292 1.00 74.69 89 LYS A C 1
ATOM 662 O O . LYS A 1 89 ? -6.268 9.687 9.162 1.00 74.69 89 LYS A O 1
ATOM 667 N N . THR A 1 90 ? -5.337 9.529 7.122 1.00 72.06 90 THR A N 1
ATOM 668 C CA . THR A 1 90 ? -6.018 8.280 6.739 1.00 72.06 90 THR A CA 1
ATOM 669 C C . THR A 1 90 ? -5.644 7.133 7.679 1.00 72.06 90 THR A C 1
ATOM 671 O O . THR A 1 90 ? -6.512 6.390 8.119 1.00 72.06 90 THR A O 1
ATOM 674 N N . CYS A 1 91 ? -4.369 7.035 8.057 1.00 68.81 91 CYS A N 1
ATOM 675 C CA . CYS A 1 91 ? -3.911 6.030 9.015 1.00 68.81 91 CYS A CA 1
ATOM 676 C C . CYS A 1 91 ? -4.284 6.362 10.470 1.00 68.81 91 CYS A C 1
ATOM 678 O O . CYS A 1 91 ? -4.532 5.458 11.259 1.00 68.81 91 CYS A O 1
ATOM 680 N N . ALA A 1 92 ? -4.348 7.649 10.832 1.00 67.44 92 ALA A N 1
ATOM 681 C CA . ALA A 1 92 ? -4.704 8.092 12.183 1.00 67.44 92 ALA A CA 1
ATOM 682 C C . ALA A 1 92 ? -6.216 8.068 12.479 1.00 67.44 92 ALA A C 1
ATOM 684 O O . ALA A 1 92 ? -6.600 8.105 13.645 1.00 67.44 92 ALA A O 1
ATOM 685 N N . ALA A 1 93 ? -7.066 8.043 11.447 1.00 64.94 93 ALA A N 1
ATOM 686 C CA . ALA A 1 93 ? -8.523 7.989 11.581 1.00 64.94 93 ALA A CA 1
ATOM 687 C C . ALA A 1 93 ? -9.060 6.577 11.874 1.00 64.94 93 ALA A C 1
ATOM 689 O O . ALA A 1 93 ? -10.245 6.428 12.167 1.00 64.94 93 ALA A O 1
ATOM 690 N N . LEU A 1 94 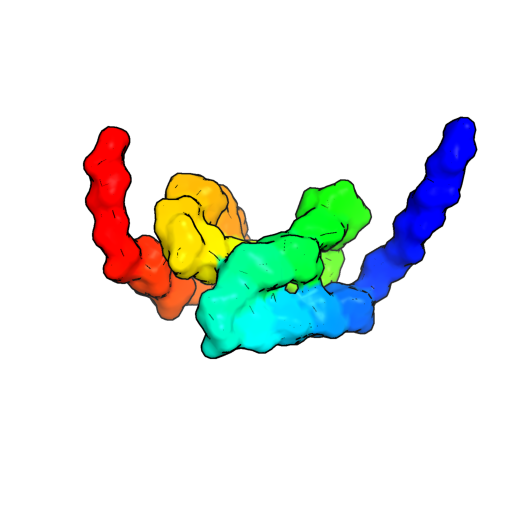? -8.213 5.550 11.795 1.00 59.00 94 LEU A N 1
ATOM 691 C CA . LEU A 1 94 ? -8.587 4.185 12.142 1.00 59.00 94 LEU A CA 1
ATOM 692 C C . LEU A 1 94 ? -8.516 4.029 13.660 1.00 59.00 94 LEU A C 1
ATOM 694 O O . LEU A 1 94 ? -7.542 4.495 14.265 1.00 59.00 94 LEU A O 1
ATOM 698 N N . PRO A 1 95 ? -9.532 3.417 14.295 1.00 50.47 95 PRO A N 1
ATOM 699 C CA . PRO A 1 95 ? -9.507 3.210 15.731 1.00 50.47 95 PRO A CA 1
ATOM 700 C C . PRO A 1 95 ? -8.220 2.467 16.079 1.00 50.47 95 PRO A C 1
ATOM 702 O O . PRO A 1 95 ? -7.916 1.423 15.501 1.00 50.47 95 PRO A O 1
ATOM 705 N N . ARG A 1 96 ? -7.437 3.024 17.010 1.00 51.38 96 ARG A N 1
ATOM 706 C CA . ARG A 1 96 ? -6.354 2.278 17.646 1.00 51.38 96 ARG A CA 1
ATOM 707 C C . ARG A 1 96 ? -7.026 1.112 18.355 1.00 51.38 96 ARG A C 1
ATOM 709 O O . ARG A 1 96 ? -7.542 1.277 19.454 1.00 51.38 96 ARG A O 1
ATOM 716 N N . LEU A 1 97 ? -7.086 -0.039 17.694 1.00 44.44 97 LEU A N 1
ATOM 717 C CA . LEU A 1 97 ? -7.365 -1.302 18.351 1.00 44.44 97 LEU A CA 1
ATOM 718 C C . LEU A 1 97 ? -6.146 -1.582 19.225 1.00 44.44 97 LEU A C 1
ATOM 720 O O . LEU A 1 97 ? -5.215 -2.274 18.823 1.00 44.44 97 LEU A O 1
ATOM 724 N N . GLU A 1 98 ? -6.127 -0.945 20.393 1.00 40.75 98 GLU A N 1
ATOM 725 C CA . GLU A 1 98 ? -5.306 -1.367 21.512 1.00 40.75 98 GLU A CA 1
ATOM 726 C C . GLU A 1 98 ? -5.705 -2.820 21.800 1.00 40.75 98 GLU A C 1
ATOM 728 O O . GLU A 1 98 ? -6.838 -3.104 22.194 1.00 40.75 98 GLU A O 1
ATOM 733 N N . ARG A 1 99 ? -4.803 -3.751 21.491 1.00 40.34 99 ARG A N 1
ATOM 734 C CA . ARG A 1 99 ? -4.808 -5.106 22.033 1.00 40.34 99 ARG A CA 1
ATOM 735 C C . ARG A 1 99 ? -3.513 -5.313 22.787 1.00 40.34 99 ARG A C 1
ATOM 737 O O . ARG A 1 99 ? -2.464 -4.913 22.232 1.00 40.34 99 ARG A O 1
#

Solvent-accessible surface area (backbone atoms only — not comparable to full-atom values): 5795 Å² total; per-residue (Å²): 135,81,81,76,78,72,71,79,81,42,68,67,57,49,53,52,36,51,52,52,20,51,50,26,46,75,68,73,34,29,70,58,19,44,62,52,46,47,62,42,79,73,80,46,72,92,47,89,62,51,69,58,52,37,52,53,43,24,52,24,28,28,77,68,70,37,48,78,69,18,46,60,34,48,52,54,28,47,80,68,75,64,58,51,71,71,61,57,49,60,51,65,70,49,80,81,78,84,124

Sequence (99 aa):
RTDWGAAPCTIADYLARLRAAQQALAALAPQRALELLAPYFQGCSGGALEQEAHAARALALCQLEQVPAAQADLEWLKARGALRAPLQKTCAALPRLER